Protein AF-A0A3B8LWE5-F1 (afdb_monomer_lite)

Foldseek 3Di:
DLCQVCLVVLLVQQDPPLQVVQCLPDLHHHSVDADEDDCRSSHQKYDDPVCVVVVNPDDIDGPSRDPRGDPVSNVVSVCVSVVD

Radius of gyration: 12.62 Å; chains: 1; bounding box: 27×28×27 Å

Secondary structure (DSSP, 8-state):
-HHHHTHHHHHTTS-TTGGGT-BS-TT--BTT---EEES-SSSSEEE-HHHHHTTT-S--EE----TT--HHHHHHHHHHHHH-

pLDDT: mean 96.52, std 3.29, range [71.12, 98.38]

Sequence (84 aa):
EKFKAEHDSHIGEYGSDNDQRLTGLHETQSIDTFSYGVSDRGASIRIPVGTVNDGYKGYLEDRRPASNMDPYRVVKRIVSTVNG

Structure (mmCIF, N/CA/C/O backbone):
data_AF-A0A3B8LWE5-F1
#
_entry.id   AF-A0A3B8LWE5-F1
#
loop_
_atom_site.group_PDB
_atom_site.id
_atom_site.type_symbol
_atom_site.label_atom_id
_atom_site.label_alt_id
_atom_site.label_comp_id
_atom_site.label_asym_id
_atom_site.label_entity_id
_atom_site.label_seq_id
_atom_site.pdbx_PDB_ins_code
_atom_site.Cartn_x
_atom_site.Cartn_y
_atom_site.Cartn_z
_atom_site.occupancy
_atom_site.B_iso_or_equiv
_atom_site.auth_seq_id
_atom_site.auth_comp_id
_atom_site.auth_asym_id
_atom_site.auth_atom_id
_atom_site.pdbx_PDB_model_num
ATOM 1 N N . GLU A 1 1 ? -0.475 -0.768 11.674 1.00 88.44 1 GLU A N 1
ATOM 2 C CA . GLU A 1 1 ? 0.101 -2.044 12.169 1.00 88.44 1 GLU A CA 1
ATOM 3 C C . GLU A 1 1 ? -0.199 -3.282 11.314 1.00 88.44 1 GLU A C 1
ATOM 5 O O . GLU A 1 1 ? 0.764 -3.838 10.814 1.00 88.44 1 GLU A O 1
ATOM 10 N N . LYS A 1 2 ? -1.450 -3.713 11.049 1.00 95.50 2 LYS A N 1
ATOM 11 C CA . LYS A 1 2 ? -1.702 -4.948 10.249 1.00 95.50 2 LYS A CA 1
ATOM 12 C C . LYS A 1 2 ? -0.992 -4.977 8.881 1.00 95.50 2 LYS A C 1
ATOM 14 O O . LYS A 1 2 ? -0.288 -5.922 8.559 1.00 95.50 2 LYS A O 1
ATOM 19 N N . PHE A 1 3 ? -1.081 -3.882 8.126 1.00 96.62 3 PHE A N 1
ATOM 20 C CA . PHE A 1 3 ? -0.390 -3.725 6.838 1.00 96.62 3 PHE A CA 1
ATOM 21 C C . PHE A 1 3 ? 1.144 -3.777 6.926 1.00 96.62 3 PHE A C 1
ATOM 23 O O . PHE A 1 3 ? 1.792 -4.106 5.936 1.00 96.62 3 PHE A O 1
ATOM 30 N N . LYS A 1 4 ? 1.717 -3.435 8.089 1.00 96.94 4 LYS A N 1
ATOM 31 C CA . LYS A 1 4 ? 3.159 -3.527 8.336 1.00 96.94 4 LYS A CA 1
ATOM 32 C C . LYS A 1 4 ? 3.583 -4.983 8.485 1.00 96.94 4 LYS A C 1
ATOM 34 O O . LYS A 1 4 ? 4.591 -5.372 7.915 1.00 96.94 4 LYS A O 1
ATOM 39 N N . ALA A 1 5 ? 2.809 -5.765 9.239 1.00 96.75 5 ALA A N 1
ATOM 40 C CA . ALA A 1 5 ? 3.072 -7.187 9.445 1.00 96.75 5 ALA A CA 1
ATOM 41 C C . ALA A 1 5 ? 2.960 -7.988 8.13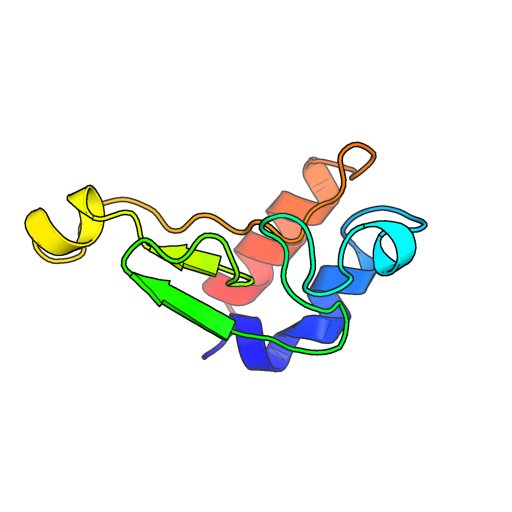9 1.00 96.75 5 ALA A C 1
ATOM 43 O O . ALA A 1 5 ? 3.746 -8.894 7.908 1.00 96.75 5 ALA A O 1
ATOM 44 N N . GLU A 1 6 ? 2.035 -7.598 7.262 1.00 97.50 6 GLU A N 1
ATOM 45 C CA . GLU A 1 6 ? 1.800 -8.254 5.971 1.00 97.50 6 GLU A CA 1
ATOM 46 C C . GLU A 1 6 ? 2.520 -7.566 4.800 1.00 97.50 6 GLU A C 1
ATOM 48 O O . GLU A 1 6 ? 2.114 -7.710 3.647 1.00 97.50 6 GLU A O 1
ATOM 53 N N . HIS A 1 7 ? 3.560 -6.766 5.056 1.00 97.88 7 HIS A N 1
ATOM 54 C CA . HIS A 1 7 ? 4.188 -5.954 4.013 1.00 97.88 7 HIS A CA 1
ATOM 55 C C . HIS A 1 7 ? 4.625 -6.786 2.797 1.00 97.88 7 HIS A C 1
ATOM 57 O O . HIS A 1 7 ? 4.185 -6.500 1.681 1.00 97.88 7 HIS A O 1
ATOM 63 N N . ASP A 1 8 ? 5.389 -7.849 3.036 1.00 97.69 8 ASP A N 1
ATOM 64 C CA . ASP A 1 8 ? 5.926 -8.727 1.994 1.00 97.69 8 ASP A CA 1
ATOM 65 C C . ASP A 1 8 ? 4.801 -9.452 1.239 1.00 97.69 8 ASP A C 1
ATOM 67 O O . ASP A 1 8 ? 4.794 -9.503 0.007 1.00 97.69 8 ASP A O 1
ATOM 71 N N . SER A 1 9 ? 3.779 -9.923 1.968 1.00 97.56 9 SER A N 1
ATOM 72 C CA . SER A 1 9 ? 2.570 -10.535 1.399 1.00 97.56 9 SER A CA 1
ATOM 73 C C . SER A 1 9 ? 1.827 -9.589 0.452 1.00 97.56 9 SER A C 1
ATOM 75 O O . SER A 1 9 ? 1.231 -10.033 -0.529 1.00 97.56 9 SER A O 1
ATOM 77 N N . HIS A 1 10 ? 1.813 -8.287 0.752 1.00 98.19 10 HIS A N 1
ATOM 78 C CA . HIS A 1 10 ? 1.234 -7.278 -0.130 1.00 98.19 10 HIS A CA 1
ATOM 79 C C . HIS A 1 10 ? 2.120 -7.027 -1.349 1.00 98.19 10 HIS A C 1
ATOM 81 O O . HIS A 1 10 ? 1.613 -7.076 -2.466 1.00 98.19 10 HIS A O 1
ATOM 87 N N . ILE A 1 11 ? 3.423 -6.798 -1.158 1.00 98.19 11 ILE A N 1
ATOM 88 C CA . ILE A 1 11 ? 4.356 -6.530 -2.260 1.00 98.19 11 ILE A CA 1
ATOM 89 C C . ILE A 1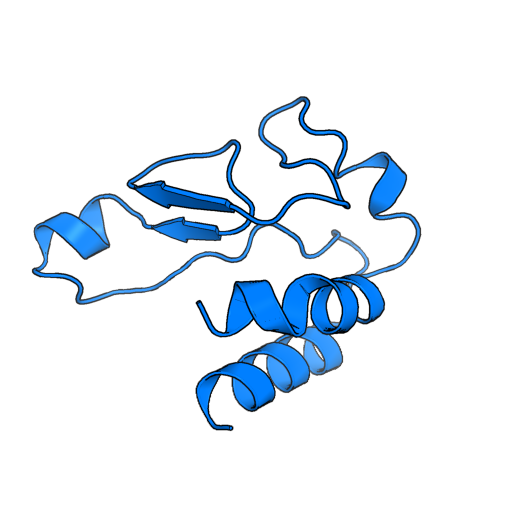 11 ? 4.323 -7.654 -3.305 1.00 98.19 11 ILE A C 1
ATOM 91 O O . ILE A 1 11 ? 4.253 -7.360 -4.497 1.00 98.19 11 ILE A O 1
ATOM 95 N N . GLY A 1 12 ? 4.235 -8.918 -2.876 1.00 97.50 12 GLY A N 1
ATOM 96 C CA . GLY A 1 12 ? 4.113 -10.067 -3.782 1.00 97.50 12 GLY A CA 1
ATOM 97 C C . GLY A 1 12 ? 2.859 -10.077 -4.675 1.00 97.50 12 GLY A C 1
ATOM 98 O O . GLY A 1 12 ? 2.832 -10.779 -5.683 1.00 97.50 12 GLY A O 1
ATOM 99 N N . GLU A 1 13 ? 1.823 -9.301 -4.348 1.00 97.88 13 GLU A N 1
ATOM 100 C CA . GLU A 1 13 ? 0.588 -9.175 -5.141 1.00 97.88 13 GLU A CA 1
ATOM 101 C C . GLU A 1 13 ? 0.518 -7.868 -5.948 1.00 97.88 13 GLU A C 1
ATOM 103 O O . GLU A 1 13 ? -0.415 -7.664 -6.723 1.00 97.88 13 GLU A O 1
ATOM 108 N N . TYR A 1 14 ? 1.460 -6.947 -5.740 1.00 98.12 14 TYR A N 1
ATOM 109 C CA . TYR A 1 14 ? 1.328 -5.533 -6.111 1.00 98.12 14 TYR A CA 1
ATOM 110 C C . TYR A 1 14 ? 1.917 -5.186 -7.486 1.00 98.12 14 TYR A C 1
ATOM 112 O O . TYR A 1 14 ? 2.178 -4.018 -7.764 1.00 98.12 14 TYR A O 1
ATOM 120 N N . GLY A 1 15 ? 2.054 -6.185 -8.361 1.00 96.88 15 GLY A N 1
ATOM 121 C CA . GLY A 1 15 ? 2.613 -6.056 -9.711 1.00 96.88 15 GLY A CA 1
ATOM 122 C C . GLY A 1 15 ? 4.097 -6.424 -9.784 1.00 96.88 15 GLY A C 1
ATOM 123 O O . GLY A 1 15 ? 4.799 -6.424 -8.773 1.00 96.88 15 GLY A O 1
ATOM 124 N N . SER A 1 16 ? 4.565 -6.783 -10.982 1.00 96.56 16 SER A N 1
ATOM 125 C CA . SER A 1 16 ? 5.970 -7.146 -11.214 1.00 96.56 16 SER A CA 1
ATOM 126 C C . SER A 1 16 ? 6.875 -5.915 -11.259 1.00 96.56 16 SER A C 1
ATOM 128 O O . SER A 1 16 ? 6.405 -4.817 -11.561 1.00 96.56 16 SER A O 1
ATOM 130 N N . ASP A 1 17 ? 8.169 -6.124 -10.992 1.00 96.56 17 ASP A N 1
ATOM 131 C CA . ASP A 1 17 ? 9.241 -5.122 -11.134 1.00 96.56 17 ASP A CA 1
ATOM 132 C C . ASP A 1 17 ? 9.021 -3.845 -10.306 1.00 96.56 17 ASP A C 1
ATOM 134 O O . ASP A 1 17 ? 9.510 -2.757 -10.617 1.00 96.56 17 ASP A O 1
ATOM 138 N N . ASN A 1 18 ? 8.237 -3.963 -9.233 1.00 96.19 18 ASN A N 1
ATOM 139 C CA . ASN A 1 18 ? 7.864 -2.835 -8.391 1.00 96.19 18 ASN A CA 1
ATOM 140 C C . ASN A 1 18 ? 9.067 -2.294 -7.595 1.00 96.19 18 ASN A C 1
ATOM 142 O O . ASN A 1 18 ? 9.040 -1.139 -7.180 1.00 96.19 18 ASN A O 1
ATOM 146 N N . ASP A 1 19 ? 10.130 -3.087 -7.434 1.00 96.44 19 ASP A N 1
ATOM 147 C CA . ASP A 1 19 ? 11.426 -2.701 -6.860 1.00 96.44 19 ASP A CA 1
ATOM 148 C C . ASP A 1 19 ? 12.109 -1.591 -7.669 1.00 96.44 19 ASP A C 1
ATOM 150 O O . ASP A 1 19 ? 12.728 -0.697 -7.094 1.00 96.44 19 ASP A O 1
ATOM 154 N N . GLN A 1 20 ? 11.909 -1.562 -8.992 1.00 96.62 20 GLN A N 1
ATOM 155 C CA . GLN A 1 20 ? 12.438 -0.496 -9.849 1.00 96.62 20 GLN A CA 1
ATOM 156 C C . GLN A 1 20 ? 11.748 0.853 -9.594 1.00 96.62 20 GLN A C 1
ATOM 158 O O . GLN A 1 20 ? 12.313 1.911 -9.874 1.00 96.62 20 GLN A O 1
ATOM 163 N N . ARG A 1 21 ? 10.517 0.830 -9.065 1.00 97.06 21 ARG A N 1
ATOM 164 C CA . ARG A 1 21 ? 9.717 2.025 -8.768 1.00 97.06 21 ARG A CA 1
ATOM 165 C C . ARG A 1 21 ? 9.817 2.435 -7.299 1.00 97.06 21 ARG A C 1
ATOM 167 O O . ARG A 1 21 ? 10.001 3.615 -7.012 1.00 97.06 21 ARG A O 1
ATOM 174 N N . LEU A 1 22 ? 9.660 1.485 -6.378 1.00 97.25 22 LEU A N 1
ATOM 175 C CA . LEU A 1 22 ? 9.662 1.682 -4.927 1.00 97.25 22 LEU A CA 1
ATOM 176 C C . LEU A 1 22 ? 11.095 1.766 -4.392 1.00 97.25 22 LEU A C 1
ATOM 178 O O . LEU A 1 22 ? 11.597 0.866 -3.727 1.00 97.25 22 LEU A O 1
ATOM 182 N N . THR A 1 23 ? 11.761 2.875 -4.698 1.00 97.12 23 THR A N 1
ATOM 183 C CA . THR A 1 23 ? 13.183 3.091 -4.381 1.00 97.12 23 THR A CA 1
ATOM 184 C C . THR A 1 23 ? 13.401 4.006 -3.175 1.00 97.12 23 THR A C 1
ATOM 186 O O . THR A 1 23 ? 14.531 4.203 -2.739 1.00 97.12 23 THR A O 1
ATOM 189 N N . GLY A 1 24 ? 12.334 4.613 -2.644 1.00 94.62 24 GLY A N 1
ATOM 190 C CA . GLY A 1 24 ? 12.428 5.692 -1.652 1.00 94.62 24 GLY A CA 1
ATOM 191 C C . GLY A 1 24 ? 12.667 7.076 -2.268 1.00 94.62 24 GLY A C 1
ATOM 192 O O . GLY A 1 24 ? 12.653 8.084 -1.563 1.00 94.62 24 GLY A O 1
ATOM 193 N N . LEU A 1 25 ? 12.870 7.143 -3.587 1.00 94.19 25 LEU A N 1
ATOM 194 C CA . LEU A 1 25 ? 12.996 8.383 -4.347 1.00 94.19 25 LEU A CA 1
ATOM 195 C C . LEU A 1 25 ? 11.666 8.729 -5.033 1.00 94.19 25 LEU A C 1
ATOM 197 O O . LEU A 1 25 ? 10.771 7.895 -5.159 1.00 94.19 25 LEU A O 1
ATOM 201 N N . HIS A 1 26 ? 11.532 9.973 -5.496 1.00 93.06 26 HIS A N 1
ATOM 202 C CA . HIS A 1 26 ? 10.413 10.413 -6.345 1.00 93.06 26 HIS A CA 1
ATOM 203 C C . HIS A 1 26 ? 9.011 10.153 -5.762 1.00 93.06 26 HIS A C 1
ATOM 205 O O . HIS A 1 26 ? 8.142 9.604 -6.433 1.00 93.06 26 HIS A O 1
ATOM 211 N N . GLU A 1 27 ? 8.775 10.569 -4.513 1.00 92.06 27 GLU A N 1
ATOM 212 C CA . GLU A 1 27 ? 7.473 10.399 -3.840 1.00 92.06 27 GLU A CA 1
ATOM 213 C C . GLU A 1 27 ? 7.031 8.922 -3.725 1.00 92.06 27 GLU A C 1
ATOM 215 O O . GLU A 1 27 ? 5.838 8.601 -3.812 1.00 92.06 27 GLU A O 1
ATOM 220 N N . THR A 1 28 ? 7.994 8.022 -3.510 1.00 93.12 28 THR A N 1
ATOM 221 C CA . THR A 1 28 ? 7.772 6.605 -3.191 1.00 93.12 28 THR A CA 1
ATOM 222 C C . THR A 1 28 ? 8.508 6.211 -1.912 1.00 93.12 28 THR A C 1
ATOM 224 O O . THR A 1 28 ? 9.411 6.916 -1.469 1.00 93.12 28 THR A O 1
ATOM 227 N N . GLN A 1 29 ? 8.118 5.082 -1.320 1.00 97.44 29 GLN A N 1
ATOM 228 C CA . GLN A 1 29 ? 8.867 4.434 -0.243 1.00 97.44 29 GLN A CA 1
ATOM 229 C C . GLN A 1 29 ? 9.775 3.343 -0.829 1.00 97.44 29 GLN A C 1
ATOM 231 O O . GLN A 1 29 ? 9.467 2.823 -1.900 1.00 97.44 29 GLN A O 1
ATOM 236 N N . SER A 1 30 ? 10.861 2.990 -0.134 1.00 97.44 30 SER A N 1
ATOM 237 C CA . SER A 1 30 ? 11.660 1.805 -0.468 1.00 97.44 30 SER A CA 1
ATOM 238 C C . SER A 1 30 ? 10.813 0.534 -0.363 1.00 97.44 30 SER A C 1
ATOM 240 O O . SER A 1 30 ? 10.004 0.412 0.560 1.00 97.44 30 SER A O 1
ATOM 242 N N . ILE A 1 31 ? 11.005 -0.414 -1.282 1.00 97.69 31 ILE A N 1
ATOM 243 C CA . ILE A 1 31 ? 10.266 -1.681 -1.314 1.00 97.69 31 ILE A CA 1
ATOM 244 C C . ILE A 1 31 ? 10.472 -2.530 -0.059 1.00 97.69 31 ILE A C 1
ATOM 246 O O . ILE A 1 31 ? 9.586 -3.298 0.274 1.00 97.69 31 ILE A O 1
ATOM 250 N N . ASP A 1 32 ? 11.583 -2.354 0.659 1.00 96.81 32 ASP A N 1
ATOM 251 C CA . ASP A 1 32 ? 11.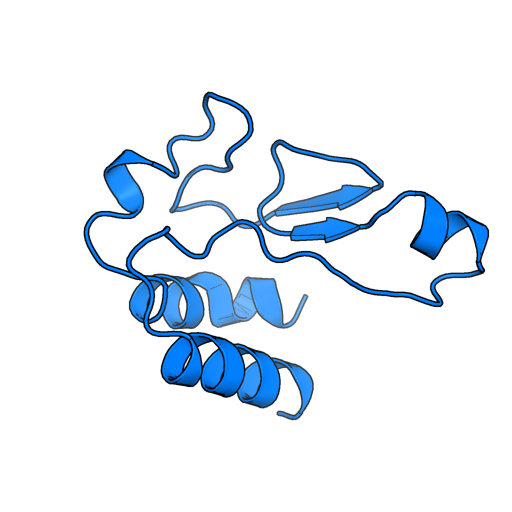901 -3.126 1.869 1.00 96.81 32 ASP A CA 1
ATOM 252 C C . ASP A 1 32 ? 11.416 -2.446 3.161 1.00 96.81 32 ASP A C 1
ATOM 254 O O . ASP A 1 32 ? 11.652 -2.926 4.271 1.00 96.81 32 ASP A O 1
ATOM 258 N N . THR A 1 33 ? 10.805 -1.263 3.057 1.00 96.75 33 THR A N 1
ATOM 259 C CA . THR A 1 33 ? 10.410 -0.456 4.214 1.00 96.75 33 THR A CA 1
ATOM 260 C C . THR A 1 33 ? 8.919 -0.167 4.190 1.00 96.75 33 THR A C 1
ATOM 262 O O . THR A 1 33 ? 8.370 0.381 3.236 1.00 96.75 33 THR A O 1
ATOM 265 N N . PHE A 1 34 ? 8.255 -0.448 5.310 1.00 98.12 34 PHE A N 1
ATOM 266 C CA . PHE A 1 34 ? 6.877 -0.031 5.519 1.00 98.12 34 PHE A CA 1
ATOM 267 C C . PHE A 1 34 ? 6.789 1.201 6.418 1.00 98.12 34 PHE A C 1
ATOM 269 O O . PHE A 1 34 ? 7.260 1.195 7.558 1.00 98.12 34 PHE A O 1
ATOM 276 N N . SER A 1 35 ? 6.092 2.225 5.938 1.00 97.81 35 SER A N 1
ATOM 277 C CA . SER A 1 35 ? 5.776 3.432 6.699 1.00 97.81 35 SER A CA 1
ATOM 278 C C . SER A 1 35 ? 4.377 3.952 6.368 1.00 97.81 35 SER A C 1
ATOM 280 O O . SER A 1 35 ? 3.832 3.712 5.288 1.00 97.81 35 SER A O 1
ATOM 282 N N . TYR A 1 36 ? 3.775 4.674 7.310 1.00 97.62 36 TYR A N 1
ATOM 283 C CA . TYR A 1 36 ? 2.550 5.430 7.076 1.00 97.62 36 TYR A CA 1
ATOM 284 C C . TYR A 1 36 ? 2.642 6.799 7.737 1.00 97.62 36 TYR A C 1
ATOM 286 O O . TYR A 1 36 ? 3.292 6.945 8.771 1.00 97.62 36 TYR A O 1
ATOM 294 N N . GLY A 1 37 ? 1.984 7.796 7.150 1.00 96.69 37 GLY A N 1
ATOM 295 C CA . GLY A 1 37 ? 2.059 9.166 7.648 1.00 96.69 37 GLY A CA 1
ATOM 296 C C . GLY A 1 37 ? 0.902 10.046 7.194 1.00 96.69 37 GLY A C 1
ATOM 297 O O . GLY A 1 37 ? 0.268 9.805 6.161 1.00 96.69 37 GLY A O 1
ATOM 298 N N . VAL A 1 38 ? 0.627 11.088 7.982 1.00 97.31 38 VAL A N 1
ATOM 299 C CA . VAL A 1 38 ? -0.359 12.121 7.642 1.00 97.31 38 VAL A CA 1
ATOM 300 C C . VAL A 1 38 ? 0.208 13.004 6.543 1.00 97.31 38 VAL A C 1
ATOM 302 O O . VAL A 1 38 ? 1.256 13.617 6.714 1.00 97.31 38 VAL A O 1
ATOM 305 N N . SER A 1 39 ? -0.492 13.062 5.410 1.00 93.50 39 SER A N 1
ATOM 306 C CA . SER A 1 39 ? -0.096 13.813 4.210 1.00 93.50 39 SER A CA 1
ATOM 307 C C . SER A 1 39 ? 1.270 13.436 3.620 1.00 93.50 39 SER A C 1
ATOM 309 O O . SER A 1 39 ? 1.750 14.120 2.717 1.00 93.50 39 SER A O 1
ATOM 311 N N . ASP A 1 40 ? 1.876 12.337 4.071 1.00 95.69 40 ASP A N 1
ATOM 312 C CA . ASP A 1 40 ? 3.207 11.922 3.647 1.00 95.69 40 ASP A CA 1
ATOM 313 C C . ASP A 1 40 ? 3.150 11.182 2.303 1.00 95.69 40 ASP A C 1
ATOM 315 O O . ASP A 1 40 ? 2.581 10.094 2.181 1.00 95.69 40 ASP A O 1
ATOM 319 N N . ARG A 1 41 ? 3.739 11.794 1.272 1.00 94.38 41 ARG A N 1
ATOM 320 C CA . ARG A 1 41 ? 3.886 11.200 -0.063 1.00 94.38 41 ARG A CA 1
ATOM 321 C C . ARG A 1 41 ? 5.174 10.384 -0.222 1.00 94.38 41 ARG A C 1
ATOM 323 O O . ARG A 1 41 ? 5.398 9.837 -1.289 1.00 94.38 41 ARG A O 1
ATOM 330 N N . GLY A 1 42 ? 6.036 10.290 0.778 1.00 95.88 42 GLY A N 1
ATOM 331 C CA . GLY A 1 42 ? 7.138 9.323 0.817 1.00 95.88 42 GLY A CA 1
ATOM 332 C C . GLY A 1 42 ? 6.757 8.022 1.526 1.00 95.88 42 GLY A C 1
ATOM 333 O O . GLY A 1 42 ? 7.513 7.054 1.498 1.00 95.88 42 GLY A O 1
ATOM 334 N N . ALA A 1 43 ? 5.590 7.975 2.171 1.00 97.50 43 ALA A N 1
ATOM 335 C CA . ALA A 1 43 ? 5.136 6.808 2.913 1.00 97.50 43 ALA A CA 1
ATOM 336 C C . ALA A 1 43 ? 4.544 5.712 2.013 1.00 97.50 43 ALA A C 1
ATOM 338 O O . ALA A 1 43 ? 4.012 5.981 0.930 1.00 97.50 43 ALA A O 1
ATOM 339 N N . SER A 1 44 ? 4.574 4.470 2.508 1.00 98.12 44 SER A N 1
ATOM 340 C CA . SER A 1 44 ? 3.883 3.338 1.881 1.00 98.12 44 SER A CA 1
ATOM 341 C C . SER A 1 44 ? 2.366 3.540 1.873 1.00 98.12 44 SER A C 1
ATOM 343 O O . SER A 1 44 ? 1.714 3.301 0.858 1.00 98.12 44 SER A O 1
ATOM 345 N N . ILE A 1 45 ? 1.809 3.992 3.002 1.00 98.12 45 ILE A N 1
ATOM 346 C CA . ILE A 1 45 ? 0.400 4.375 3.130 1.00 98.12 45 ILE A CA 1
ATOM 347 C C . ILE A 1 45 ? 0.305 5.848 3.508 1.00 98.12 45 ILE A C 1
ATOM 349 O O . ILE A 1 45 ? 0.859 6.285 4.518 1.00 98.12 45 ILE A O 1
ATOM 353 N N . ARG A 1 46 ? -0.466 6.607 2.735 1.00 98.12 46 ARG A N 1
ATOM 354 C CA . ARG A 1 46 ? -0.773 8.002 3.039 1.00 98.12 46 ARG A CA 1
ATOM 355 C C . ARG A 1 46 ? -2.116 8.101 3.753 1.00 98.12 46 ARG A C 1
ATOM 357 O O . ARG A 1 46 ? -3.107 7.525 3.308 1.00 98.12 46 ARG A O 1
ATOM 364 N N . ILE A 1 47 ? -2.153 8.878 4.833 1.00 98.00 47 ILE A N 1
ATOM 365 C CA . ILE A 1 47 ? -3.393 9.312 5.486 1.00 98.00 47 ILE A CA 1
ATOM 366 C C . ILE A 1 47 ? -3.706 10.723 4.968 1.00 98.00 47 ILE A C 1
ATOM 368 O O . ILE A 1 47 ? -2.960 11.655 5.285 1.00 98.00 47 ILE A O 1
ATOM 372 N N . PRO A 1 48 ? -4.760 10.925 4.158 1.00 97.62 48 PRO A N 1
ATOM 373 C CA . PRO A 1 48 ? -5.132 12.253 3.683 1.00 97.62 48 PRO A CA 1
ATOM 374 C C . PRO A 1 48 ? -5.453 13.202 4.843 1.00 97.62 48 PRO A C 1
ATOM 376 O O . PRO A 1 48 ? -6.121 12.815 5.802 1.00 97.62 48 PRO A O 1
ATOM 379 N N . VAL A 1 49 ? -5.058 14.476 4.727 1.00 96.81 49 VAL A N 1
ATOM 380 C CA . VAL A 1 49 ? -5.367 15.498 5.747 1.00 96.81 49 VAL A CA 1
ATOM 381 C C . VAL A 1 49 ? -6.868 15.613 6.020 1.00 96.81 49 VAL A C 1
ATOM 383 O O . VAL A 1 49 ? -7.268 15.790 7.163 1.00 96.81 49 VAL A O 1
ATOM 386 N N . GLY A 1 50 ? -7.707 15.440 4.991 1.00 97.38 50 GLY A N 1
ATOM 387 C CA . GLY A 1 50 ? -9.163 15.450 5.136 1.00 97.38 50 GLY A CA 1
ATOM 388 C C . GLY A 1 50 ? -9.667 14.361 6.082 1.00 97.38 50 GLY A C 1
ATOM 389 O O . GLY A 1 50 ? -10.544 14.628 6.891 1.00 97.38 50 GLY A O 1
ATOM 390 N N . THR A 1 51 ? -9.055 13.173 6.052 1.00 97.69 51 THR A N 1
ATOM 391 C CA . THR A 1 51 ? -9.391 12.081 6.974 1.00 97.69 51 THR A CA 1
ATOM 392 C C . THR A 1 51 ? -9.034 12.436 8.410 1.00 97.69 51 THR A C 1
ATOM 394 O O . THR A 1 51 ? -9.818 12.165 9.310 1.00 97.69 51 THR A O 1
ATOM 397 N N . VAL A 1 52 ? -7.896 13.093 8.644 1.00 97.19 52 VAL A N 1
ATOM 398 C CA . VAL A 1 52 ? -7.525 13.557 9.992 1.00 97.19 52 VAL A CA 1
ATOM 399 C C . VAL A 1 52 ? -8.464 14.666 10.471 1.00 97.19 52 VAL A C 1
ATOM 401 O O . VAL A 1 52 ? -8.962 14.605 11.594 1.00 97.19 52 VAL A O 1
ATOM 404 N N . ASN A 1 53 ? -8.752 15.643 9.610 1.00 97.50 53 ASN A N 1
ATOM 405 C CA . ASN A 1 53 ? -9.625 16.774 9.923 1.00 97.50 53 ASN A CA 1
ATOM 406 C C . ASN A 1 53 ? -11.075 16.347 10.204 1.00 97.50 53 ASN A C 1
ATOM 408 O O . ASN A 1 53 ? -11.745 16.997 11.000 1.00 97.50 53 ASN A O 1
ATOM 412 N N . ASP A 1 54 ? -11.543 15.250 9.603 1.00 97.75 54 ASP A N 1
ATOM 413 C CA . ASP A 1 54 ? -12.872 14.669 9.840 1.00 97.75 54 ASP A CA 1
ATOM 414 C C . ASP A 1 54 ? -12.875 13.614 10.971 1.00 97.75 54 ASP A C 1
ATOM 416 O O . ASP A 1 54 ? -13.694 12.695 11.015 1.00 97.75 54 ASP A O 1
ATOM 420 N N . GLY A 1 55 ? -11.920 13.698 11.905 1.00 96.88 55 GLY A N 1
ATOM 421 C CA . GLY A 1 55 ? -11.867 12.810 13.070 1.00 96.88 55 GLY A CA 1
ATOM 422 C C . GLY A 1 55 ? -11.584 11.350 12.709 1.00 96.88 55 GLY A C 1
ATOM 423 O O . GLY A 1 55 ? -12.200 10.444 13.269 1.00 96.88 55 GLY A O 1
ATOM 424 N N . TYR A 1 56 ? -10.663 11.124 11.769 1.00 96.00 56 TYR A N 1
ATOM 425 C CA . TYR A 1 56 ? -10.284 9.812 11.226 1.00 96.00 56 TYR A CA 1
ATOM 426 C C . TYR A 1 56 ? -11.404 9.083 10.468 1.00 96.00 56 TYR A C 1
ATOM 428 O O . TYR A 1 56 ? -11.358 7.864 10.297 1.00 96.00 56 TYR A O 1
ATOM 436 N N . LYS A 1 57 ? -12.383 9.830 9.949 1.00 97.31 57 LYS A N 1
ATOM 437 C CA . LYS A 1 57 ? -13.386 9.331 9.003 1.00 97.31 57 LYS A CA 1
ATOM 438 C C . LYS A 1 57 ? -12.952 9.668 7.580 1.00 97.31 57 LYS A C 1
ATOM 440 O O . LYS A 1 57 ? -12.590 10.797 7.270 1.00 97.31 57 LYS A O 1
ATOM 445 N N . GLY A 1 58 ? -12.915 8.667 6.707 1.00 96.31 58 GLY A N 1
ATOM 446 C CA . GLY A 1 58 ? -12.409 8.827 5.346 1.00 96.31 58 GLY A CA 1
ATOM 447 C C . GLY A 1 58 ? -11.742 7.557 4.847 1.00 96.31 58 GLY A C 1
ATOM 448 O O . GLY A 1 58 ? -12.296 6.471 5.002 1.00 96.31 58 GLY A O 1
ATOM 449 N N . TYR A 1 59 ? -10.564 7.692 4.240 1.00 96.75 59 TYR A N 1
ATOM 450 C CA . TYR A 1 59 ? -9.858 6.573 3.626 1.00 96.75 59 TYR A CA 1
ATOM 451 C C . TYR A 1 59 ? -8.353 6.636 3.874 1.00 96.75 59 TYR A C 1
ATOM 453 O O . TYR A 1 59 ? -7.788 7.678 4.198 1.00 96.75 59 TYR A O 1
ATOM 461 N N . LEU A 1 60 ? -7.714 5.486 3.695 1.00 96.62 60 LEU A N 1
ATOM 462 C CA . LEU A 1 60 ? -6.267 5.345 3.627 1.00 96.62 60 LEU A CA 1
ATOM 463 C C . LEU A 1 60 ? -5.881 5.074 2.177 1.00 96.62 60 LEU A C 1
ATOM 465 O O . LEU A 1 60 ? -6.611 4.389 1.461 1.00 96.62 60 LEU A O 1
ATOM 469 N N . GLU A 1 61 ? -4.739 5.591 1.746 1.00 97.94 61 GLU A N 1
ATOM 470 C CA . GLU A 1 61 ? -4.237 5.388 0.390 1.00 97.94 61 GLU A CA 1
ATOM 471 C C . GLU A 1 61 ? -2.980 4.523 0.429 1.00 97.94 61 GLU A C 1
ATOM 473 O O . GLU A 1 61 ? -1.931 4.967 0.894 1.00 97.94 61 GLU A O 1
ATOM 478 N N . ASP A 1 62 ? -3.078 3.290 -0.065 1.00 98.06 62 ASP A N 1
ATOM 479 C CA . ASP A 1 62 ? -1.918 2.425 -0.267 1.00 98.06 62 ASP A CA 1
ATOM 480 C C . ASP A 1 62 ? -1.232 2.783 -1.590 1.00 98.06 62 ASP A C 1
ATOM 482 O O . ASP A 1 62 ? -1.809 2.624 -2.664 1.00 98.06 62 ASP A O 1
ATOM 486 N N . ARG A 1 63 ? 0.001 3.290 -1.509 1.00 98.06 63 ARG A N 1
ATOM 487 C CA . ARG A 1 63 ? 0.762 3.836 -2.650 1.00 98.06 63 ARG A CA 1
ATOM 488 C C . ARG A 1 63 ? 1.795 2.848 -3.198 1.00 98.06 63 ARG A C 1
ATOM 490 O O . ARG A 1 63 ? 2.581 3.166 -4.097 1.00 98.06 63 ARG A O 1
ATOM 497 N N . ARG A 1 64 ? 1.807 1.635 -2.644 1.00 98.19 64 ARG A N 1
ATOM 498 C CA . ARG A 1 64 ? 2.703 0.548 -3.041 1.00 98.19 64 ARG A CA 1
ATOM 499 C C . ARG A 1 64 ? 2.273 -0.228 -4.291 1.00 98.19 64 ARG A C 1
ATOM 501 O O . ARG A 1 64 ? 3.180 -0.780 -4.901 1.00 98.19 64 ARG A O 1
ATOM 508 N N . PRO A 1 65 ? 0.999 -0.315 -4.718 1.00 98.31 65 PRO A N 1
ATOM 509 C CA . PRO A 1 65 ? 0.681 -1.023 -5.955 1.00 98.31 65 PRO A CA 1
ATOM 510 C C . PRO A 1 65 ? 1.337 -0.382 -7.185 1.00 98.31 65 PRO A C 1
ATOM 512 O O . PRO A 1 65 ? 1.326 0.842 -7.334 1.00 98.31 65 PRO A O 1
ATOM 515 N N . ALA A 1 66 ? 1.932 -1.201 -8.050 1.00 97.81 66 ALA A N 1
ATOM 516 C CA . ALA A 1 66 ? 2.466 -0.776 -9.338 1.00 97.81 66 ALA A CA 1
ATOM 517 C C . ALA A 1 66 ? 1.340 -0.530 -10.354 1.00 97.81 66 ALA A C 1
ATOM 519 O O . ALA A 1 66 ? 0.217 -1.005 -10.199 1.00 97.81 66 ALA A O 1
ATOM 520 N N . SER A 1 67 ? 1.640 0.183 -11.439 1.00 97.06 67 SER A N 1
ATOM 521 C CA . SER A 1 67 ? 0.669 0.476 -12.504 1.00 97.06 67 SER A CA 1
ATOM 522 C C . SER A 1 67 ? 0.184 -0.765 -13.266 1.00 97.06 67 SER A C 1
ATOM 524 O O . SER A 1 67 ? -0.898 -0.737 -13.843 1.00 97.06 67 SER A O 1
ATOM 526 N N . ASN A 1 68 ? 0.966 -1.847 -13.258 1.00 97.75 68 ASN A N 1
ATOM 527 C CA . ASN A 1 68 ? 0.658 -3.140 -13.875 1.00 97.75 68 ASN A CA 1
ATOM 528 C C . ASN A 1 68 ? 0.019 -4.146 -12.896 1.00 97.75 68 ASN A C 1
ATOM 530 O O . ASN A 1 68 ? -0.0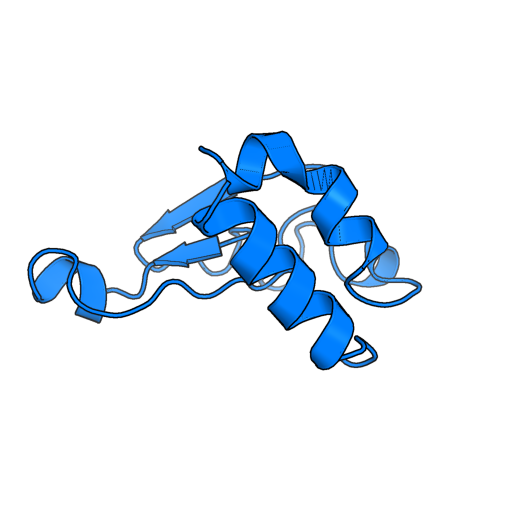74 -5.328 -13.228 1.00 97.75 68 ASN A O 1
ATOM 534 N N . MET A 1 69 ? -0.372 -3.719 -11.687 1.00 98.00 69 MET A N 1
ATOM 535 C CA . MET A 1 69 ? -0.993 -4.610 -10.706 1.00 98.00 69 MET A CA 1
ATOM 536 C C . MET A 1 69 ? -2.281 -5.257 -11.245 1.00 98.00 69 MET A C 1
ATOM 538 O O . MET A 1 69 ? -3.026 -4.648 -12.015 1.00 98.00 69 MET A O 1
ATOM 542 N N . ASP A 1 70 ? -2.600 -6.460 -10.765 1.00 98.25 70 ASP A N 1
ATOM 543 C CA . ASP A 1 70 ? -3.941 -7.023 -10.930 1.00 98.25 70 ASP A CA 1
ATOM 544 C C . ASP A 1 70 ? -4.866 -6.437 -9.843 1.00 98.25 70 ASP A C 1
ATOM 546 O O . ASP A 1 70 ? -4.681 -6.736 -8.653 1.00 98.25 70 ASP A O 1
ATOM 550 N N . PRO A 1 71 ? -5.878 -5.624 -10.208 1.00 98.19 71 PRO A N 1
ATOM 551 C CA . PRO A 1 71 ? -6.740 -4.968 -9.232 1.00 98.19 71 PRO A CA 1
ATOM 552 C C . PRO A 1 71 ? -7.510 -5.966 -8.357 1.00 98.19 71 PRO A C 1
ATOM 554 O O . PRO A 1 71 ? -7.757 -5.681 -7.184 1.00 98.19 71 PRO A O 1
ATOM 557 N N . TYR A 1 72 ? -7.858 -7.151 -8.869 1.00 98.38 72 TYR A N 1
ATOM 558 C CA . TYR A 1 72 ? -8.582 -8.153 -8.087 1.00 98.38 72 TYR A CA 1
ATOM 559 C C . TYR A 1 72 ? -7.702 -8.763 -7.001 1.00 98.38 72 TYR A C 1
ATOM 561 O O . TYR A 1 72 ? -8.159 -8.963 -5.872 1.00 98.38 72 TYR A O 1
ATOM 569 N N . ARG A 1 73 ? -6.430 -9.026 -7.315 1.00 98.12 73 ARG A N 1
ATOM 570 C CA . ARG A 1 73 ? -5.462 -9.566 -6.350 1.00 98.12 73 ARG A CA 1
ATOM 571 C C . ARG A 1 73 ? -5.146 -8.548 -5.262 1.00 98.12 73 ARG A C 1
ATOM 573 O O . ARG A 1 73 ? -5.193 -8.895 -4.081 1.00 98.12 73 ARG A O 1
ATOM 580 N N . VAL A 1 74 ? -4.928 -7.288 -5.640 1.00 98.25 74 VAL A N 1
ATOM 581 C CA . VAL A 1 74 ? -4.651 -6.206 -4.686 1.00 98.25 74 VAL A CA 1
ATOM 582 C C . VAL A 1 74 ? -5.828 -5.958 -3.750 1.00 98.25 74 VAL A C 1
ATOM 584 O O . VAL A 1 74 ? -5.644 -5.964 -2.532 1.00 98.25 74 VAL A O 1
ATOM 587 N N . VAL A 1 75 ? -7.049 -5.825 -4.278 1.00 98.00 75 VAL A N 1
ATOM 588 C CA . VAL A 1 75 ? -8.243 -5.631 -3.439 1.00 98.00 75 VAL A CA 1
ATOM 589 C C . VAL A 1 75 ? -8.462 -6.831 -2.520 1.00 98.00 75 VAL A C 1
ATOM 591 O O . VAL A 1 75 ? -8.690 -6.645 -1.325 1.00 98.00 75 VAL A O 1
ATOM 594 N N . LYS A 1 76 ? -8.328 -8.064 -3.028 1.00 98.00 76 LYS A N 1
ATOM 595 C CA . LYS A 1 76 ? -8.444 -9.275 -2.205 1.00 98.00 76 LYS A CA 1
ATOM 596 C C . LYS A 1 76 ? -7.423 -9.280 -1.065 1.00 98.00 76 LYS A C 1
ATOM 598 O O . LYS A 1 76 ? -7.793 -9.589 0.070 1.00 98.00 76 LYS A O 1
ATOM 603 N N . ARG A 1 77 ? -6.160 -8.936 -1.344 1.00 97.75 77 ARG A N 1
ATOM 604 C CA . ARG A 1 77 ? -5.088 -8.887 -0.339 1.00 97.75 77 ARG A CA 1
A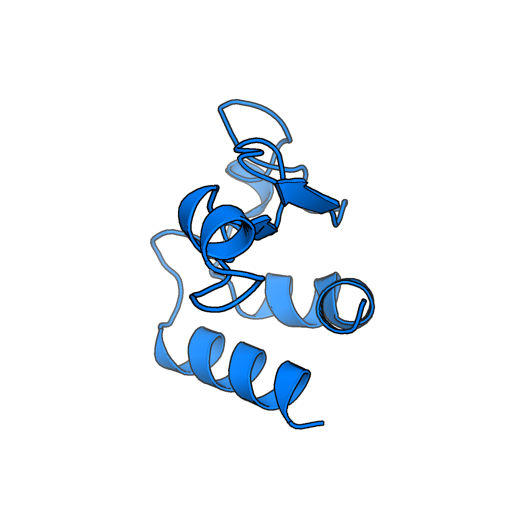TOM 605 C C . ARG A 1 77 ? -5.383 -7.836 0.726 1.00 97.75 77 ARG A C 1
ATOM 607 O O . ARG A 1 77 ? -5.342 -8.165 1.905 1.00 97.75 77 ARG A O 1
ATOM 614 N N . ILE A 1 78 ? -5.771 -6.626 0.313 1.00 97.56 78 ILE A N 1
ATOM 615 C CA . ILE A 1 78 ? -6.188 -5.548 1.218 1.00 97.56 78 ILE A CA 1
ATOM 616 C C . ILE A 1 78 ? -7.312 -6.025 2.135 1.00 97.56 78 ILE A C 1
ATOM 618 O O . ILE A 1 78 ? -7.138 -5.999 3.348 1.00 97.56 78 ILE A O 1
ATOM 622 N N . VAL A 1 79 ? -8.424 -6.510 1.571 1.00 97.00 79 VAL A N 1
ATOM 623 C CA . VAL A 1 79 ? -9.601 -6.953 2.337 1.00 97.00 79 VAL A CA 1
ATOM 624 C C . VAL A 1 79 ? -9.242 -8.064 3.324 1.00 97.00 79 VAL A C 1
ATOM 626 O O . VAL A 1 79 ? -9.685 -8.021 4.469 1.00 97.00 79 VAL A O 1
ATOM 629 N N . SER A 1 80 ? -8.403 -9.017 2.909 1.00 96.75 80 SER A N 1
ATOM 630 C CA . SER A 1 80 ? -7.926 -10.101 3.777 1.00 96.75 80 SER A CA 1
ATOM 631 C C . SER A 1 80 ? -7.165 -9.560 4.990 1.00 96.75 80 SER A C 1
ATOM 633 O O . SER A 1 80 ? -7.434 -9.981 6.108 1.00 96.75 80 SER A O 1
ATOM 635 N N . THR A 1 81 ? -6.277 -8.585 4.790 1.00 97.12 81 THR A N 1
ATOM 636 C CA . THR A 1 81 ? -5.475 -7.983 5.865 1.00 97.12 81 THR A CA 1
ATOM 637 C C . THR A 1 81 ? -6.299 -7.121 6.822 1.00 97.12 81 THR A C 1
ATOM 639 O O . THR A 1 81 ? -5.961 -7.025 7.999 1.00 97.12 81 THR A O 1
ATOM 642 N N . VAL A 1 82 ? -7.366 -6.453 6.361 1.00 94.31 82 VAL A N 1
ATOM 643 C CA . VAL A 1 82 ? -8.203 -5.644 7.273 1.00 94.31 82 VAL A CA 1
ATOM 644 C C . VAL A 1 82 ? -9.159 -6.516 8.088 1.00 94.31 82 VAL A C 1
ATOM 646 O O . VAL A 1 82 ? -9.338 -6.255 9.282 1.00 94.31 82 VAL A O 1
ATOM 649 N N . ASN A 1 83 ? -9.739 -7.541 7.454 1.00 90.2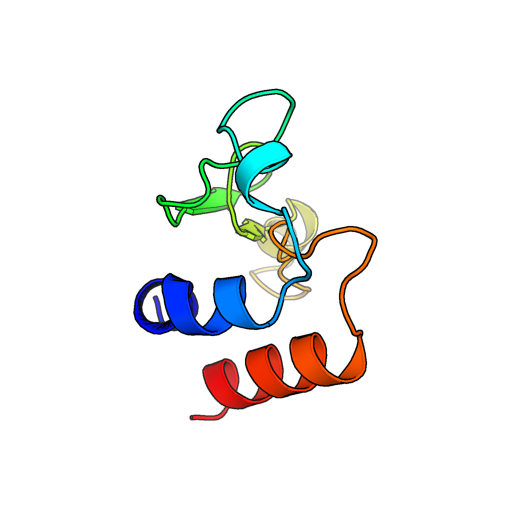5 83 ASN A N 1
ATOM 650 C CA . ASN A 1 83 ? -10.779 -8.388 8.042 1.00 90.25 83 ASN A CA 1
ATOM 651 C C . ASN A 1 83 ? -10.249 -9.602 8.821 1.00 90.25 83 ASN A C 1
ATOM 653 O O . ASN A 1 83 ? -11.006 -10.152 9.618 1.00 90.25 83 ASN A O 1
ATOM 657 N N . GLY A 1 84 ? -9.003 -10.027 8.591 1.00 71.12 84 GLY A N 1
ATOM 658 C CA . GLY A 1 84 ? -8.296 -11.005 9.430 1.00 71.12 84 GLY A CA 1
ATOM 659 C C . GLY A 1 84 ? -7.674 -10.332 10.639 1.00 71.12 84 GLY A C 1
ATOM 660 O O . GLY A 1 84 ? -7.903 -10.789 11.775 1.00 71.12 84 GLY A O 1
#